Protein AF-A0A090XFH5-F1 (afdb_monomer)

Organism: Ixodes ricinus (NCBI:txid34613)

Foldseek 3Di:
DDPVVVVVVVVVVLVVDPDDDDPVVVLLNLLVVCCVPPNADPDDQDDPVCPPSNSSNVSRNVPHDD

Secondary structure (DSSP, 8-state):
--HHHHHHHHHHHHHT-SSPPPHHHHHHHHHHHHHHHH-S--SPPPPTT-HHHHHHHHHHHHT---

Structure (mmCIF, N/CA/C/O backbone):
data_AF-A0A090XFH5-F1
#
_entry.id   AF-A0A090XFH5-F1
#
loop_
_atom_site.group_PDB
_atom_site.id
_atom_site.type_symbol
_atom_site.label_atom_id
_atom_site.label_alt_id
_atom_site.label_comp_id
_atom_site.label_asym_id
_atom_site.label_entity_id
_atom_site.label_seq_id
_atom_site.pdbx_PDB_ins_code
_atom_site.Cartn_x
_atom_site.Cartn_y
_atom_site.Cartn_z
_atom_site.occupancy
_atom_site.B_iso_or_equiv
_atom_site.auth_seq_id
_atom_site.auth_comp_id
_atom_site.auth_asym_id
_atom_site.auth_atom_id
_atom_site.pdbx_PDB_model_num
ATOM 1 N N . MET A 1 1 ? -21.668 -9.224 -4.838 1.00 76.19 1 MET A N 1
ATOM 2 C CA . MET A 1 1 ? -20.518 -8.319 -4.994 1.00 76.19 1 MET A CA 1
ATOM 3 C C . MET A 1 1 ? -19.429 -9.068 -5.737 1.00 76.19 1 MET A C 1
ATOM 5 O O . MET A 1 1 ? -19.104 -10.177 -5.316 1.00 76.19 1 MET A O 1
ATOM 9 N N . SER A 1 2 ? -18.919 -8.524 -6.839 1.00 95.12 2 SER A N 1
ATOM 10 C CA . SER A 1 2 ? -17.773 -9.078 -7.571 1.00 95.12 2 SER A CA 1
ATOM 11 C C . SER A 1 2 ? -16.486 -8.998 -6.738 1.00 95.12 2 SER A C 1
ATOM 13 O O . SER A 1 2 ? -16.453 -8.350 -5.689 1.00 95.12 2 SER A O 1
ATOM 15 N N . LEU A 1 3 ? -15.425 -9.670 -7.192 1.00 93.00 3 LEU A N 1
ATOM 16 C CA . LEU A 1 3 ? -14.105 -9.575 -6.565 1.00 93.00 3 LEU A CA 1
ATOM 17 C C . LEU A 1 3 ? -13.603 -8.120 -6.562 1.00 93.00 3 LEU A C 1
ATOM 19 O O . LEU A 1 3 ? -13.142 -7.636 -5.533 1.00 93.00 3 LEU A O 1
ATOM 23 N N . ASP A 1 4 ? -13.761 -7.413 -7.682 1.00 91.81 4 ASP A N 1
ATOM 24 C CA . ASP A 1 4 ? -13.364 -6.009 -7.818 1.00 91.81 4 ASP A CA 1
ATOM 25 C C . ASP A 1 4 ? -14.144 -5.098 -6.865 1.00 91.81 4 ASP A C 1
ATOM 27 O O . ASP A 1 4 ? -13.570 -4.228 -6.215 1.00 91.81 4 ASP A O 1
ATOM 31 N N . GLU A 1 5 ? -15.453 -5.321 -6.718 1.00 93.94 5 GLU A N 1
ATOM 32 C CA . GLU A 1 5 ? -16.281 -4.571 -5.768 1.00 93.94 5 GLU A CA 1
ATOM 33 C C . GLU A 1 5 ? -15.846 -4.817 -4.318 1.00 93.94 5 GLU A C 1
ATOM 35 O O . GLU A 1 5 ? -15.788 -3.879 -3.524 1.00 93.94 5 GLU A O 1
ATOM 40 N N . GLN A 1 6 ? -15.517 -6.064 -3.967 1.00 94.19 6 GLN A N 1
ATOM 41 C CA . GLN A 1 6 ? -15.019 -6.409 -2.633 1.00 94.19 6 GLN A CA 1
ATOM 42 C C . GLN A 1 6 ? -13.649 -5.778 -2.359 1.00 94.19 6 GLN A C 1
ATOM 44 O O . GLN A 1 6 ? -13.445 -5.218 -1.282 1.00 94.19 6 GLN A O 1
ATOM 49 N N . PHE A 1 7 ? -12.739 -5.816 -3.335 1.00 93.56 7 PHE A N 1
ATOM 50 C CA . PHE A 1 7 ? -11.417 -5.202 -3.235 1.00 93.56 7 PHE A CA 1
ATOM 51 C C . PHE A 1 7 ? -11.508 -3.682 -3.067 1.00 93.56 7 PHE A C 1
ATOM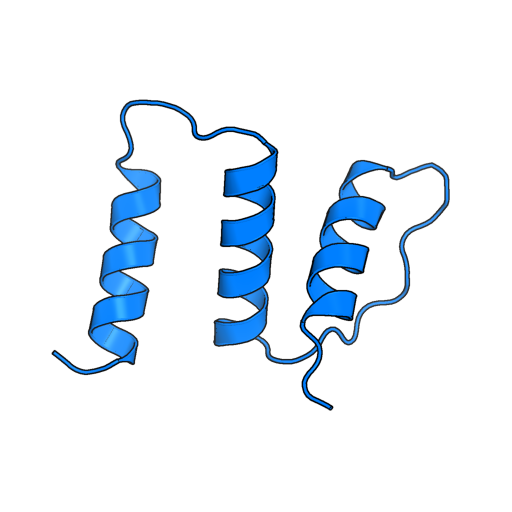 53 O O . PHE A 1 7 ? -10.917 -3.130 -2.141 1.00 93.56 7 PHE A O 1
ATOM 60 N N . ASN A 1 8 ? -12.298 -3.012 -3.909 1.00 92.88 8 ASN A N 1
ATOM 61 C CA . ASN A 1 8 ? -12.483 -1.564 -3.830 1.00 92.88 8 ASN A CA 1
ATOM 62 C C . ASN A 1 8 ? -13.115 -1.156 -2.496 1.00 92.88 8 ASN A C 1
ATOM 64 O O . ASN A 1 8 ? -12.661 -0.207 -1.864 1.00 92.88 8 ASN A O 1
ATOM 68 N N . LYS A 1 9 ? -14.111 -1.912 -2.016 1.00 94.31 9 LYS A N 1
ATOM 69 C CA . LYS A 1 9 ? -14.712 -1.671 -0.701 1.00 94.31 9 LYS A CA 1
ATOM 70 C C . LYS A 1 9 ? -13.688 -1.812 0.428 1.00 94.31 9 LYS A C 1
ATOM 72 O O . LYS A 1 9 ? -13.627 -0.940 1.288 1.00 94.31 9 LYS A O 1
ATOM 77 N N . ALA A 1 10 ? -12.871 -2.865 0.415 1.00 93.00 10 ALA A N 1
ATOM 78 C CA . ALA A 1 10 ? -11.820 -3.055 1.413 1.00 93.00 10 ALA A CA 1
ATOM 79 C C . ALA A 1 10 ? -10.772 -1.927 1.365 1.00 93.00 10 ALA A C 1
ATOM 81 O O . ALA A 1 10 ? -10.349 -1.436 2.409 1.00 93.00 10 ALA A O 1
ATOM 82 N N . ALA A 1 11 ? -10.398 -1.466 0.167 1.00 92.00 11 ALA A N 1
ATOM 83 C CA . ALA A 1 11 ? -9.470 -0.351 -0.007 1.00 92.00 11 ALA A CA 1
ATOM 84 C C . ALA A 1 11 ? -10.013 0.970 0.568 1.00 92.00 11 ALA A C 1
ATOM 86 O O . ALA A 1 11 ? -9.242 1.744 1.134 1.00 92.00 11 ALA A O 1
ATOM 87 N N . GLU A 1 12 ? -11.322 1.223 0.465 1.00 92.94 12 GLU A N 1
ATOM 88 C CA . GLU A 1 12 ? -11.956 2.369 1.129 1.00 92.94 12 GLU A CA 1
ATOM 89 C C . GLU A 1 12 ? -11.996 2.196 2.653 1.00 92.94 12 GLU A C 1
ATOM 91 O O . GLU A 1 12 ? -11.627 3.115 3.378 1.00 92.94 12 GLU A O 1
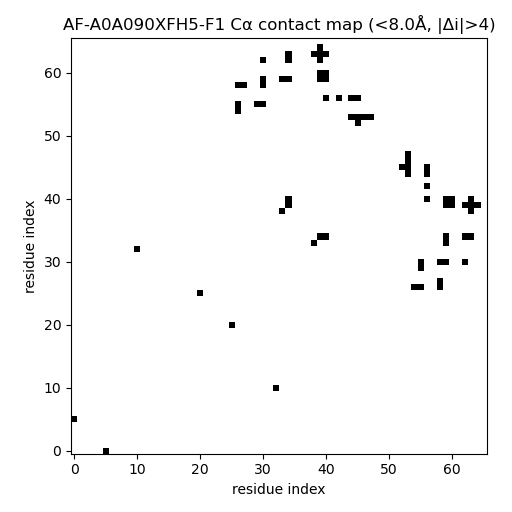ATOM 96 N N . GLN A 1 13 ? -12.330 1.003 3.153 1.00 92.50 13 GLN A N 1
ATOM 97 C CA . GLN A 1 13 ? -12.376 0.731 4.597 1.00 92.50 13 GLN A CA 1
ATOM 98 C C . GLN A 1 13 ? -11.024 0.935 5.293 1.00 92.50 13 GLN A C 1
ATOM 100 O O . GLN A 1 13 ? -10.985 1.415 6.423 1.00 92.50 13 GLN A O 1
ATOM 105 N N . VAL A 1 14 ? -9.907 0.632 4.621 1.00 90.75 14 VAL A N 1
ATOM 106 C CA . VAL A 1 14 ? -8.557 0.888 5.158 1.00 90.75 14 VAL A CA 1
ATOM 107 C C . VAL A 1 14 ? -8.328 2.379 5.441 1.00 90.75 14 VAL A C 1
ATOM 109 O O . VAL A 1 14 ? -7.605 2.721 6.375 1.00 90.75 14 VAL A O 1
ATOM 112 N N . LYS A 1 15 ? -8.952 3.283 4.674 1.00 87.88 15 LYS A N 1
ATOM 113 C CA . LYS A 1 15 ? -8.843 4.736 4.892 1.00 87.88 15 LYS A CA 1
ATOM 114 C C . LYS A 1 15 ? -9.658 5.217 6.094 1.00 87.88 15 LYS A C 1
ATOM 116 O O . LYS A 1 15 ? -9.375 6.289 6.617 1.00 87.88 15 LYS A O 1
ATOM 121 N N . GLU A 1 16 ? -10.656 4.442 6.510 1.00 92.25 16 GLU A N 1
ATOM 122 C CA . GLU A 1 16 ? -11.558 4.752 7.624 1.00 92.25 16 GLU A CA 1
ATOM 123 C C . GLU A 1 16 ? -11.087 4.150 8.959 1.00 92.25 16 GLU A C 1
ATOM 125 O O . GLU A 1 16 ? -11.755 4.313 9.981 1.00 92.25 16 GLU A O 1
ATOM 130 N N . LEU A 1 17 ? -9.941 3.458 8.978 1.00 91.38 17 LEU A N 1
ATOM 131 C CA . LEU A 1 17 ? -9.389 2.885 10.202 1.00 91.38 17 LEU A CA 1
ATOM 132 C C . LEU A 1 17 ? -9.085 3.986 11.224 1.00 91.38 17 LEU A C 1
ATOM 134 O O . LEU A 1 17 ? -8.357 4.940 10.958 1.00 91.38 17 LEU A O 1
ATOM 138 N N . THR A 1 18 ? -9.635 3.826 12.426 1.00 90.94 18 THR A N 1
ATOM 139 C CA . THR A 1 18 ? -9.441 4.760 13.544 1.00 90.94 18 THR A CA 1
ATOM 140 C C . THR A 1 18 ? -8.080 4.608 14.213 1.00 90.94 18 THR A C 1
ATOM 142 O O . THR A 1 18 ? -7.603 5.532 14.867 1.00 90.94 18 THR A O 1
ATOM 145 N N . GLU A 1 19 ? -7.456 3.442 14.058 1.00 92.06 19 GLU A N 1
ATOM 146 C CA . GLU A 1 19 ? -6.116 3.141 14.541 1.00 92.06 19 GLU A CA 1
ATOM 147 C C . GLU A 1 19 ? -5.189 2.919 13.350 1.00 92.06 19 GLU A C 1
ATOM 149 O O . GLU A 1 19 ? -5.557 2.275 12.366 1.00 92.06 19 GLU A O 1
ATOM 154 N N . ARG A 1 20 ? -3.978 3.475 13.432 1.00 89.00 20 ARG A N 1
ATOM 155 C CA . ARG A 1 20 ? -2.965 3.276 12.402 1.00 89.00 20 ARG A CA 1
ATOM 156 C C . ARG A 1 20 ? -2.432 1.840 12.515 1.00 89.00 20 ARG A C 1
ATOM 158 O O . ARG A 1 20 ? -1.859 1.529 13.558 1.00 89.00 20 ARG A O 1
ATOM 165 N N . PRO A 1 21 ? -2.532 1.015 11.457 1.00 91.19 21 PRO A N 1
ATOM 166 C CA . PRO A 1 21 ? -1.905 -0.302 11.449 1.00 91.19 21 PRO A CA 1
ATOM 167 C C . PRO A 1 21 ? -0.390 -0.199 11.634 1.00 91.19 21 PRO A C 1
ATOM 169 O O . PRO A 1 21 ? 0.220 0.846 11.373 1.00 91.19 21 PRO A O 1
ATOM 172 N N . SER A 1 22 ? 0.230 -1.298 12.043 1.00 93.25 22 SER A N 1
ATOM 173 C CA . SER A 1 22 ? 1.685 -1.391 12.113 1.00 93.25 22 SER A CA 1
ATOM 174 C C . SER A 1 22 ? 2.332 -1.096 10.754 1.00 93.25 22 SER A C 1
ATOM 176 O O . SER A 1 22 ? 1.724 -1.237 9.688 1.00 93.25 22 SER A O 1
ATOM 178 N N . ASP A 1 23 ? 3.600 -0.685 10.773 1.00 89.75 23 ASP A N 1
ATOM 179 C CA . ASP A 1 23 ? 4.328 -0.403 9.532 1.00 89.75 23 ASP A CA 1
ATOM 180 C C . ASP A 1 23 ? 4.433 -1.647 8.629 1.00 89.75 23 ASP A C 1
ATOM 182 O O . ASP A 1 23 ? 4.450 -1.506 7.406 1.00 89.75 23 ASP A O 1
ATOM 186 N N . GLU A 1 24 ? 4.446 -2.850 9.211 1.00 89.88 24 GLU A N 1
ATOM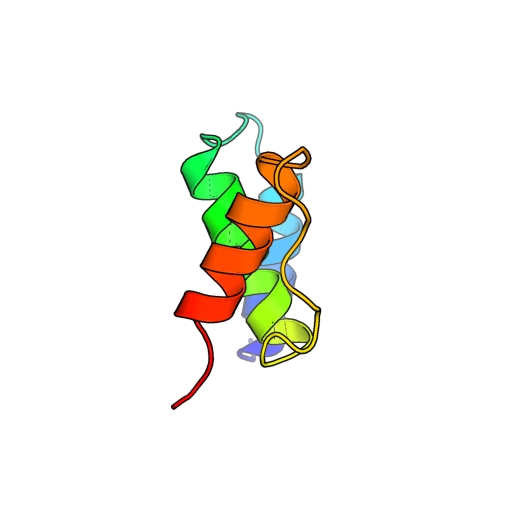 187 C CA . GLU A 1 24 ? 4.444 -4.127 8.488 1.00 89.88 24 GLU A CA 1
ATOM 188 C C . GLU A 1 24 ? 3.112 -4.369 7.764 1.00 89.88 24 GLU A C 1
ATOM 190 O O . GLU A 1 24 ? 3.112 -4.650 6.564 1.00 89.88 24 GLU A O 1
ATOM 195 N N . GLU A 1 25 ? 1.981 -4.164 8.446 1.00 91.56 25 GLU A N 1
ATOM 196 C CA . GLU A 1 25 ? 0.641 -4.278 7.850 1.00 91.56 25 GLU A CA 1
ATOM 197 C C . GLU A 1 25 ? 0.422 -3.233 6.751 1.00 91.56 25 GLU A C 1
ATOM 199 O O . GLU A 1 25 ? -0.102 -3.542 5.681 1.00 91.56 25 GLU A O 1
ATOM 204 N N . LEU A 1 26 ? 0.867 -1.991 6.970 1.00 91.06 26 LEU A N 1
ATOM 205 C CA . LEU A 1 26 ? 0.807 -0.942 5.950 1.00 91.06 26 LEU A CA 1
ATOM 206 C C . LEU A 1 26 ? 1.656 -1.290 4.725 1.00 91.06 26 LEU A C 1
ATOM 208 O O . LEU A 1 26 ? 1.252 -1.009 3.591 1.00 91.06 26 LEU A O 1
ATOM 212 N N . LEU A 1 27 ? 2.832 -1.886 4.935 1.00 90.88 27 LEU A N 1
ATOM 213 C CA . LEU A 1 27 ? 3.685 -2.338 3.844 1.00 90.88 27 LEU A CA 1
ATOM 214 C C . LEU A 1 27 ? 2.987 -3.458 3.065 1.00 90.88 27 LEU A C 1
ATOM 216 O O . LEU A 1 27 ? 2.923 -3.388 1.838 1.00 90.88 27 LEU A O 1
ATOM 220 N N . GLU A 1 28 ? 2.404 -4.437 3.755 1.00 90.69 28 GLU A N 1
ATOM 221 C CA . GLU A 1 28 ? 1.648 -5.531 3.145 1.00 90.69 28 GLU A CA 1
ATOM 222 C C . GLU A 1 28 ? 0.450 -5.038 2.324 1.00 90.69 28 GLU A C 1
ATOM 224 O O . GLU A 1 28 ? 0.335 -5.389 1.144 1.00 90.69 28 GLU A O 1
ATOM 229 N N . LEU A 1 29 ? -0.380 -4.161 2.895 1.00 92.00 29 LEU A N 1
ATOM 230 C CA . LEU A 1 29 ? -1.505 -3.534 2.198 1.00 92.00 29 LEU A CA 1
ATOM 231 C C . LEU A 1 29 ? -1.041 -2.788 0.944 1.00 92.00 29 LEU A C 1
ATOM 233 O O . LEU A 1 29 ? -1.641 -2.934 -0.122 1.00 92.00 29 LEU A O 1
ATOM 237 N N . TYR A 1 30 ? 0.060 -2.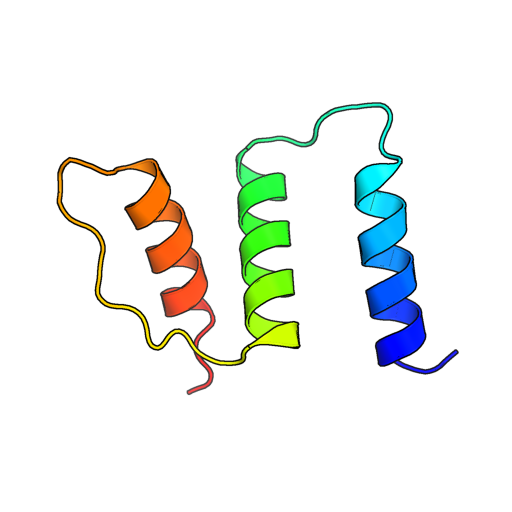037 1.037 1.00 91.25 30 TYR A N 1
ATOM 238 C CA . TYR A 1 30 ? 0.664 -1.372 -0.116 1.00 91.25 30 TYR A CA 1
ATOM 239 C C . TYR A 1 30 ? 1.067 -2.374 -1.208 1.00 91.25 30 TYR A C 1
ATOM 241 O O . TYR A 1 30 ? 0.743 -2.164 -2.378 1.00 91.25 30 TYR A O 1
ATOM 249 N N . GLY A 1 31 ? 1.749 -3.464 -0.845 1.00 90.62 31 GLY A N 1
ATOM 250 C CA . GLY A 1 31 ? 2.197 -4.483 -1.795 1.00 90.62 31 GLY A CA 1
ATOM 251 C C . GLY A 1 31 ? 1.035 -5.159 -2.521 1.00 90.62 31 GLY A C 1
ATOM 252 O O . GLY A 1 31 ? 1.039 -5.240 -3.749 1.00 90.62 31 GLY A O 1
ATOM 253 N N . LEU A 1 32 ? 0.012 -5.583 -1.774 1.00 91.25 32 LEU A N 1
ATOM 254 C CA . LEU A 1 32 ? -1.194 -6.210 -2.323 1.00 91.25 32 LEU A CA 1
ATOM 255 C C . LEU A 1 32 ? -1.970 -5.249 -3.228 1.00 91.25 32 LEU A C 1
ATOM 257 O O . LEU A 1 32 ? -2.345 -5.616 -4.340 1.00 91.25 32 LEU A O 1
ATOM 261 N N . PHE A 1 33 ? -2.154 -4.001 -2.790 1.00 92.81 33 PHE A N 1
ATOM 262 C CA . PHE A 1 33 ? -2.845 -2.985 -3.577 1.00 92.81 33 PHE A CA 1
ATOM 263 C C . PHE A 1 33 ? -2.122 -2.699 -4.896 1.00 92.81 33 PHE A C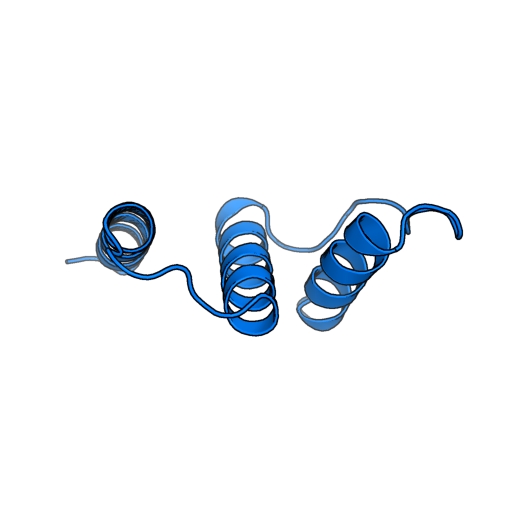 1
ATOM 265 O O . PHE A 1 33 ? -2.751 -2.589 -5.950 1.00 92.81 33 PHE A O 1
ATOM 272 N N . LYS A 1 34 ? -0.791 -2.590 -4.861 1.00 92.69 34 LYS A N 1
ATOM 273 C CA . LYS A 1 34 ? 0.009 -2.350 -6.063 1.00 92.69 34 LYS A CA 1
ATOM 274 C C . LYS A 1 34 ? -0.034 -3.535 -7.025 1.00 92.69 34 LYS A C 1
ATOM 276 O O . LYS A 1 34 ? -0.258 -3.301 -8.207 1.00 92.69 34 LYS A O 1
ATOM 281 N N . GLN A 1 35 ? 0.102 -4.764 -6.531 1.00 90.19 35 GLN A N 1
ATOM 282 C CA . GLN A 1 35 ? 0.042 -5.968 -7.363 1.00 90.19 35 GLN A CA 1
ATOM 283 C C . GLN A 1 35 ? -1.337 -6.145 -8.015 1.00 90.19 35 GLN A C 1
ATOM 285 O O . GLN A 1 35 ? -1.424 -6.491 -9.190 1.00 90.19 35 GLN A O 1
ATOM 290 N N . ALA A 1 36 ? -2.421 -5.873 -7.279 1.00 90.50 36 ALA A N 1
ATOM 291 C CA . ALA A 1 36 ? -3.782 -5.984 -7.801 1.00 90.50 36 ALA A CA 1
ATOM 292 C C . ALA A 1 36 ? -4.080 -4.960 -8.912 1.00 90.50 36 ALA A C 1
ATOM 294 O O . ALA A 1 36 ? -4.713 -5.306 -9.903 1.00 90.50 36 ALA A O 1
ATOM 295 N N . ASN A 1 37 ? -3.603 -3.717 -8.769 1.00 91.00 37 ASN A N 1
ATOM 296 C CA . ASN A 1 37 ? -3.903 -2.638 -9.719 1.00 91.00 37 ASN A CA 1
ATOM 297 C C . ASN A 1 37 ? -2.928 -2.548 -10.898 1.00 91.00 37 ASN A C 1
ATOM 299 O O . ASN A 1 37 ? -3.320 -2.158 -11.994 1.00 91.00 37 ASN A O 1
ATOM 303 N N . PHE A 1 38 ? -1.647 -2.833 -10.666 1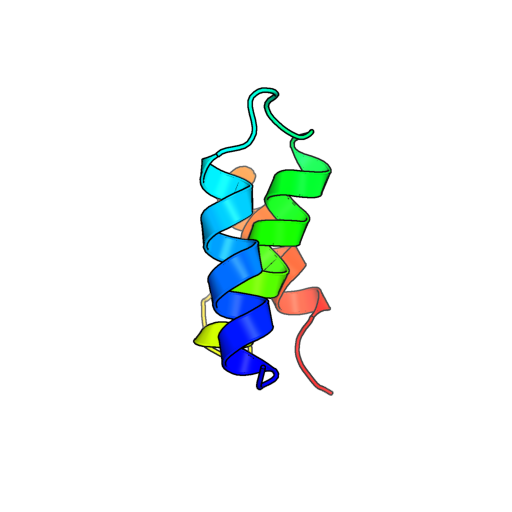.00 90.25 38 PHE A N 1
ATOM 304 C CA . PHE A 1 38 ? -0.579 -2.579 -11.638 1.00 90.25 38 PHE A CA 1
ATOM 305 C C . PHE A 1 38 ? 0.131 -3.853 -12.102 1.00 90.25 38 PHE A C 1
ATOM 307 O O . PHE A 1 38 ? 0.940 -3.781 -13.024 1.00 90.25 38 PHE A O 1
ATOM 314 N N . GLY A 1 39 ? -0.177 -5.006 -11.502 1.00 88.56 39 GLY A N 1
ATOM 315 C CA . GLY A 1 39 ? 0.536 -6.248 -11.767 1.00 88.56 39 GLY A CA 1
ATOM 316 C C . GLY A 1 39 ? 1.965 -6.218 -11.229 1.00 88.56 39 GLY A C 1
ATOM 317 O O . GLY A 1 39 ? 2.265 -5.504 -10.271 1.00 88.56 39 GLY A O 1
ATOM 318 N N . ASP A 1 40 ? 2.824 -7.017 -11.860 1.00 90.44 40 ASP A N 1
ATOM 319 C CA . ASP A 1 40 ? 4.194 -7.250 -11.411 1.00 90.44 40 ASP A CA 1
ATOM 320 C C . ASP A 1 40 ? 5.043 -5.975 -11.361 1.00 90.44 40 ASP A C 1
ATOM 322 O O . ASP A 1 40 ? 4.873 -5.026 -12.133 1.00 90.44 40 ASP A O 1
ATOM 326 N N . ASN A 1 41 ? 6.020 -5.979 -10.455 1.00 88.44 41 ASN A N 1
ATOM 327 C CA . ASN A 1 41 ? 6.963 -4.884 -10.313 1.00 88.44 41 ASN A CA 1
ATOM 328 C C . ASN A 1 41 ? 7.820 -4.712 -11.577 1.00 88.44 41 ASN A C 1
ATOM 330 O O . ASN A 1 41 ? 8.607 -5.585 -11.934 1.00 88.44 41 ASN A O 1
ATOM 334 N N . THR A 1 42 ? 7.709 -3.555 -12.226 1.00 87.19 42 THR A N 1
ATOM 335 C CA . THR A 1 42 ? 8.539 -3.172 -13.383 1.00 87.19 42 THR A CA 1
ATOM 336 C C . THR A 1 42 ? 9.540 -2.066 -13.051 1.00 87.19 42 THR A C 1
ATOM 338 O O . THR A 1 42 ? 10.253 -1.580 -13.928 1.00 87.19 42 THR A O 1
ATOM 341 N N . THR A 1 43 ? 9.592 -1.639 -11.787 1.00 86.19 43 THR A N 1
ATOM 342 C CA . THR A 1 43 ? 10.457 -0.539 -11.352 1.00 86.19 43 THR A CA 1
ATOM 343 C C . THR A 1 43 ? 11.850 -1.038 -10.987 1.00 86.19 43 THR A C 1
ATOM 345 O O . THR A 1 43 ? 12.016 -2.148 -10.483 1.00 86.19 43 THR A O 1
ATOM 348 N N . SER A 1 44 ? 12.871 -0.212 -11.217 1.00 88.88 44 SER A N 1
ATOM 349 C CA . SER A 1 44 ? 14.243 -0.523 -10.808 1.00 88.88 44 SER A CA 1
ATOM 350 C C . SER A 1 44 ? 14.394 -0.492 -9.289 1.00 88.88 44 SER A C 1
ATOM 352 O O . SER A 1 44 ? 13.754 0.313 -8.609 1.00 88.88 44 SER A O 1
ATOM 354 N N . GLN A 1 45 ? 15.287 -1.333 -8.764 1.00 89.75 45 GLN A N 1
ATOM 355 C CA . GLN A 1 45 ? 15.593 -1.369 -7.339 1.00 89.75 45 GLN A CA 1
ATOM 356 C C . GLN A 1 45 ? 16.055 0.017 -6.839 1.00 89.75 45 GLN A C 1
ATOM 358 O O . GLN A 1 45 ? 17.000 0.583 -7.397 1.00 89.75 45 GLN A O 1
ATOM 363 N N . PRO A 1 46 ? 15.429 0.569 -5.783 1.00 91.88 46 PRO A N 1
ATOM 364 C CA . PRO A 1 46 ? 15.831 1.846 -5.206 1.00 91.88 46 PRO A CA 1
ATOM 365 C C . PRO A 1 46 ? 17.248 1.808 -4.626 1.00 91.88 46 PRO A C 1
ATOM 367 O O . PRO A 1 46 ? 17.716 0.777 -4.134 1.00 91.88 46 PRO A O 1
ATOM 370 N N . GLY A 1 47 ? 17.924 2.958 -4.656 1.00 91.50 47 GLY A N 1
ATOM 371 C CA . GLY A 1 47 ? 19.298 3.099 -4.178 1.00 91.50 47 GLY A CA 1
ATOM 372 C C . GLY A 1 47 ? 19.467 2.823 -2.679 1.00 91.50 47 GLY A C 1
ATOM 373 O O . GLY A 1 47 ? 18.522 2.851 -1.889 1.00 91.50 47 GLY A O 1
ATOM 374 N N . MET A 1 48 ? 20.716 2.599 -2.257 1.00 86.12 48 MET A N 1
ATOM 375 C CA . MET A 1 48 ? 21.040 2.239 -0.870 1.00 86.12 48 MET A CA 1
ATOM 376 C C . MET A 1 48 ? 20.584 3.292 0.160 1.00 86.12 48 MET A C 1
ATOM 378 O O . MET A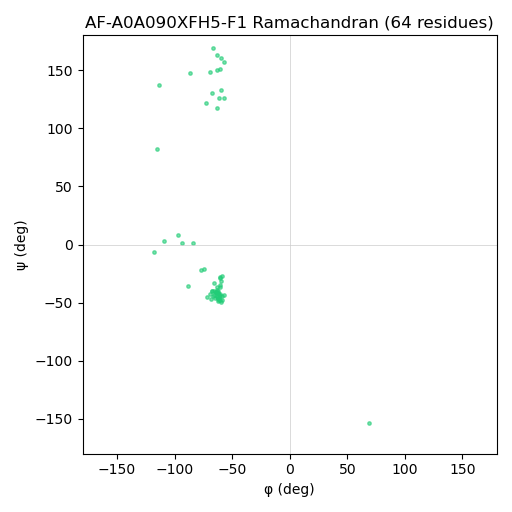 1 48 ? 20.263 2.938 1.292 1.00 86.12 48 MET A O 1
ATOM 382 N N . PHE A 1 49 ? 20.475 4.558 -0.237 1.00 92.81 49 PHE A N 1
ATOM 383 C CA . PHE A 1 49 ? 20.058 5.658 0.637 1.00 92.81 49 PHE A CA 1
ATOM 384 C C . PHE A 1 49 ? 18.532 5.822 0.780 1.00 92.81 49 PHE A C 1
ATOM 386 O O . PHE A 1 49 ? 18.096 6.702 1.515 1.00 92.81 49 PHE A O 1
ATOM 393 N N . ASP A 1 50 ? 17.719 4.969 0.140 1.00 90.00 50 ASP A N 1
ATOM 394 C CA . ASP A 1 50 ? 16.258 4.943 0.302 1.00 90.00 50 ASP A CA 1
ATOM 395 C C . ASP A 1 50 ? 15.778 3.616 0.932 1.00 90.00 50 ASP A C 1
ATOM 397 O O . ASP A 1 50 ? 15.360 2.688 0.229 1.00 90.00 50 ASP A O 1
ATOM 401 N N . PRO A 1 51 ? 15.846 3.480 2.270 1.00 88.19 51 PRO A N 1
ATOM 402 C CA . PRO A 1 51 ? 15.433 2.255 2.953 1.00 88.19 51 PRO A CA 1
ATOM 403 C C . PRO A 1 51 ? 13.927 1.986 2.821 1.00 88.19 51 PRO A C 1
ATOM 405 O O . PRO A 1 51 ? 13.520 0.829 2.716 1.00 88.19 51 PRO A O 1
ATOM 408 N N . LYS A 1 52 ? 13.093 3.036 2.768 1.00 87.31 52 LYS A N 1
ATOM 409 C CA . LYS A 1 52 ? 11.634 2.899 2.628 1.00 87.31 52 LYS A CA 1
ATOM 410 C C . LYS A 1 52 ? 11.252 2.444 1.224 1.00 87.31 52 LYS A C 1
ATOM 412 O O . LYS A 1 52 ? 10.433 1.537 1.080 1.00 87.31 52 LYS A O 1
ATOM 417 N N . GLY A 1 53 ? 11.849 3.046 0.197 1.00 89.12 53 GLY A N 1
ATOM 418 C CA . GLY A 1 53 ? 11.673 2.612 -1.183 1.00 89.12 53 GLY A CA 1
ATOM 419 C C . GLY A 1 53 ? 12.147 1.181 -1.377 1.00 89.12 53 GLY A C 1
ATOM 420 O O . GLY A 1 53 ? 11.416 0.386 -1.963 1.00 89.12 53 GLY A O 1
ATOM 421 N N . ARG A 1 54 ? 13.310 0.806 -0.823 1.00 91.12 54 ARG A N 1
ATOM 422 C CA . ARG A 1 54 ? 13.794 -0.582 -0.892 1.00 91.12 54 ARG A CA 1
ATOM 423 C C . ARG A 1 54 ? 12.842 -1.579 -0.238 1.00 91.12 54 ARG A C 1
ATOM 425 O O . ARG A 1 54 ? 12.607 -2.621 -0.836 1.00 91.12 54 ARG A O 1
ATOM 432 N N . ALA A 1 55 ? 12.271 -1.270 0.927 1.00 89.25 55 ALA A N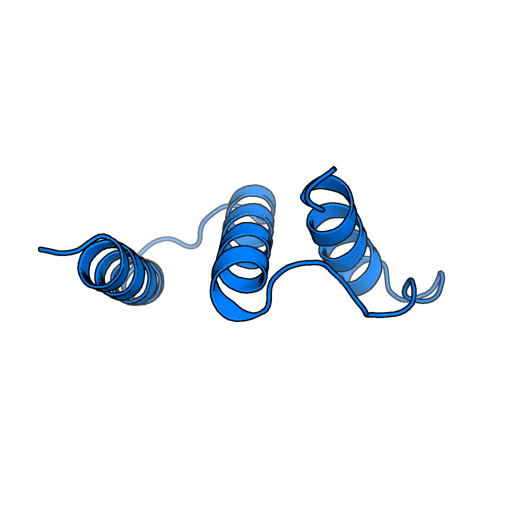 1
ATOM 433 C CA . ALA A 1 55 ? 11.299 -2.152 1.579 1.00 89.25 55 ALA A CA 1
ATOM 434 C C . ALA A 1 55 ? 10.043 -2.356 0.715 1.00 89.25 55 ALA A C 1
ATOM 436 O O . ALA A 1 55 ? 9.613 -3.486 0.493 1.00 89.25 55 ALA A O 1
ATOM 437 N N . LYS A 1 56 ? 9.499 -1.267 0.158 1.00 88.50 56 LYS A N 1
ATOM 438 C CA . LYS A 1 56 ? 8.358 -1.315 -0.768 1.00 88.50 56 LYS A CA 1
ATOM 439 C C . LYS A 1 56 ? 8.675 -2.120 -2.024 1.00 88.50 56 LYS A C 1
ATOM 441 O O . LYS A 1 56 ? 7.894 -2.981 -2.406 1.00 88.50 56 LYS A O 1
ATOM 446 N N . TRP A 1 57 ? 9.824 -1.860 -2.641 1.00 91.44 57 TRP A N 1
ATOM 447 C CA . TRP A 1 57 ? 10.272 -2.560 -3.840 1.00 91.44 57 TRP A CA 1
ATOM 448 C C . TRP A 1 57 ? 10.482 -4.054 -3.581 1.00 91.44 57 TRP A C 1
ATOM 450 O O . TRP A 1 57 ? 9.960 -4.872 -4.325 1.00 91.44 57 TRP A O 1
ATOM 460 N N . ALA A 1 58 ? 11.171 -4.419 -2.495 1.00 88.88 58 ALA A N 1
ATOM 461 C CA . ALA A 1 58 ? 11.432 -5.813 -2.135 1.00 88.88 58 ALA A CA 1
ATOM 462 C C . ALA A 1 58 ? 10.135 -6.595 -1.897 1.00 88.88 58 ALA A C 1
ATOM 464 O O . ALA A 1 58 ? 10.022 -7.764 -2.269 1.00 88.88 58 ALA A O 1
ATOM 465 N N . LEU A 1 59 ? 9.138 -5.930 -1.312 1.00 88.94 59 LEU A N 1
ATOM 466 C CA . LEU A 1 59 ? 7.833 -6.518 -1.091 1.00 88.94 59 LEU A CA 1
ATOM 467 C C . LEU A 1 59 ? 7.078 -6.779 -2.409 1.00 88.94 59 LEU A C 1
ATOM 469 O O . LEU A 1 59 ? 6.426 -7.817 -2.545 1.00 88.94 59 LEU A O 1
ATOM 473 N N . LEU A 1 60 ? 7.162 -5.850 -3.366 1.00 88.31 60 LEU A N 1
ATOM 474 C CA . LEU A 1 60 ? 6.585 -6.020 -4.703 1.00 88.31 60 LEU A CA 1
ATOM 475 C C . LEU A 1 60 ? 7.320 -7.110 -5.492 1.00 88.31 60 LEU A C 1
ATOM 477 O O . LEU A 1 60 ? 6.675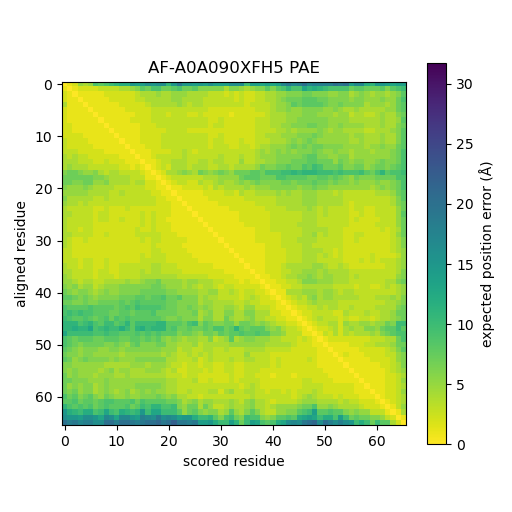 -7.928 -6.139 1.00 88.31 60 LEU A O 1
ATOM 481 N N . GLU A 1 61 ? 8.648 -7.165 -5.382 1.00 88.56 61 GLU A N 1
ATOM 482 C CA . GLU A 1 61 ? 9.478 -8.179 -6.038 1.00 88.56 61 GLU A CA 1
ATOM 483 C C . GLU A 1 61 ? 9.156 -9.590 -5.532 1.00 88.56 61 GLU A C 1
ATOM 485 O O . GLU A 1 61 ? 8.962 -10.508 -6.322 1.00 88.56 61 GLU A O 1
ATOM 490 N N . THR A 1 62 ? 9.001 -9.753 -4.214 1.00 85.69 62 THR A N 1
ATOM 491 C CA . THR A 1 62 ? 8.617 -11.036 -3.594 1.00 85.69 62 THR A CA 1
ATOM 492 C C . THR A 1 62 ? 7.254 -11.541 -4.083 1.00 85.69 62 THR A C 1
ATOM 494 O O . THR A 1 62 ? 7.007 -12.743 -4.089 1.00 85.69 62 THR A O 1
ATOM 497 N N . ARG A 1 63 ? 6.351 -10.637 -4.482 1.00 81.69 63 ARG A N 1
ATOM 498 C CA . ARG A 1 63 ? 4.986 -10.969 -4.927 1.00 81.69 63 ARG A CA 1
ATOM 499 C C . ARG A 1 63 ? 4.833 -11.060 -6.445 1.00 81.69 63 ARG A C 1
ATOM 501 O O . ARG A 1 63 ? 3.707 -11.198 -6.929 1.00 81.69 63 ARG A O 1
ATOM 508 N N . ARG A 1 64 ? 5.938 -11.009 -7.188 1.00 82.06 64 ARG A N 1
ATOM 509 C CA . ARG A 1 64 ? 5.939 -11.216 -8.632 1.00 82.06 64 ARG A CA 1
ATOM 510 C C . ARG A 1 64 ? 5.389 -12.606 -8.963 1.00 82.06 64 ARG A C 1
ATOM 512 O O . ARG A 1 64 ? 5.775 -13.595 -8.338 1.00 82.06 64 ARG A O 1
ATOM 519 N N . LYS A 1 65 ? 4.474 -12.686 -9.930 1.00 65.56 65 LYS A N 1
ATOM 520 C CA . LYS A 1 65 ? 3.973 -13.983 -10.405 1.00 65.56 65 LYS A CA 1
ATOM 521 C C . LYS A 1 65 ? 5.110 -14.722 -11.127 1.00 65.56 65 LYS A C 1
ATOM 523 O O . LYS A 1 65 ? 5.810 -14.121 -11.941 1.00 65.56 65 LYS A O 1
ATOM 528 N N . ALA A 1 66 ? 5.320 -15.988 -10.757 1.00 53.91 66 ALA A N 1
ATOM 529 C CA . ALA A 1 66 ? 6.301 -16.881 -11.380 1.00 53.91 66 ALA A CA 1
ATOM 530 C C . ALA A 1 66 ? 5.935 -17.202 -12.835 1.00 53.91 66 ALA A C 1
ATOM 532 O O . ALA A 1 66 ? 4.718 -17.316 -13.117 1.00 53.91 66 ALA A O 1
#

Radius of gyration: 13.4 Å; Cα contacts (8 Å, |Δi|>4): 37; chains: 1; bounding box: 42×22×28 Å

Sequence (66 aa):
MSLDEQFNKAAEQVKELTERPSDEELLELYGLFKQANFGDNTTSQPGMFDPKGRAKWALLETRRKA

Nearest PDB structures (foldseek):
  1hb6-assembly1_A  TM=9.435E-01  e=1.664E-04  Bos taurus
  2fj9-assembly1_A  TM=9.222E-01  e=2.596E-04  Homo sapiens
  5h3g-assembly1_A  TM=8.784E-01  e=7.173E-04  Oryza sativa Japonica Group
  3flv-assembly2_B  TM=8.957E-01  e=2.723E-03  Homo sapiens
  1hbk-assembly1_A  TM=9.120E-01  e=4.747E-02  Plasmodium falciparum

Solvent-accessible surface area (backbone atoms only — not comparable to full-atom values): 4091 Å² total; per-residue (Å²): 128,56,72,67,56,50,51,54,51,51,60,54,50,65,73,68,52,90,64,85,70,54,73,66,57,51,49,49,53,50,33,53,54,45,40,74,77,67,44,63,70,84,73,78,83,54,58,91,92,36,65,68,55,33,54,54,48,53,49,29,56,75,65,40,81,130

Mean predicted aligned error: 4.33 Å

pLDDT: mean 89.25, std 6.14, range [53.91, 95.12]

InterPro domains:
  IPR000582 Acyl-CoA-binding protein, ACBP [PF00887] (4-58)
  IPR000582 Acyl-CoA-binding protein, ACBP [PR00689] (4-19)
  IPR000582 Acyl-CoA-binding protein, ACBP [PR00689] (21-39)
  IPR000582 Acyl-CoA-binding protein, ACBP [PR00689] (44-59)
  IPR000582 Acyl-CoA-binding protein, ACBP [PS51228] (3-66)
  IPR014352 FERM/acyl-CoA-binding protein superfamily [G3DSA:1.20.80.10] (1-65)
  IPR035984 Acyl-CoA binding protein superfamily [SSF47027] (3-58)